Protein AF-A0A645FII0-F1 (afdb_monomer_lite)

Sequence (148 aa):
MQAEDFADDTKDGGEIGSGHRVTVMYELVTAGSAFDFGAVGSKYSEAVPAQDSNAELLTLSIRAKEPDGDESRLYTYPLKMEAGEMSANLRFAAAVAEVAMLLRDSEWKGTSSWDTALTLLRDSGVTGDVYKEEFLYLVTLLTRAAGG

pLDDT: mean 78.91, std 14.79, range [47.41, 97.69]

Foldseek 3Di:
DDPVVVQDLVDPPDDPDPPRDDDDDDDADAAPDPDDPDDDDDPRNDDDPPPDLFDFRDKDWDWDADPPGSDTDIDIDGDHDDPDDQALVNLLVVLVVLVVCVVVVNPPNPPRDLVSSLVSLVSSPQPPPPVSVVVSVVSVVVNVVVVD

Organism: NCBI:txid1076179

Radius of gyration: 19.2 Å; chains: 1; bounding box: 44×43×48 Å

Secondary structure (DSSP, 8-state):
--TTGGG-TTS------TT-------PPPPTT-S--------TTSS---TT-TT-EEEEEEEEEE-TT-SSEEEEEEEEE---PPPPHHHHHHHHHHHHHHHHTT-TT-TT--HHHHHHHHHTT--TT-HHHHHHHHHHHHHHHHHT-

Structure (mmCIF, N/CA/C/O backbone):
data_AF-A0A645FII0-F1
#
_entry.id   AF-A0A645FII0-F1
#
loop_
_atom_site.group_PDB
_atom_site.id
_atom_site.type_symbol
_atom_site.label_atom_id
_atom_site.label_alt_id
_atom_site.label_comp_id
_atom_site.label_asym_id
_atom_site.label_entity_id
_atom_site.label_seq_id
_atom_site.pdbx_PDB_ins_code
_atom_site.Cartn_x
_atom_site.Cartn_y
_atom_site.Cartn_z
_atom_site.occupancy
_atom_site.B_iso_or_equiv
_atom_site.auth_seq_id
_atom_site.auth_comp_id
_atom_site.auth_asym_id
_atom_site.auth_atom_id
_atom_site.pdbx_PDB_model_num
ATOM 1 N N . MET A 1 1 ? -18.598 -4.407 0.930 1.00 53.59 1 MET A N 1
ATOM 2 C CA . MET A 1 1 ? -19.539 -4.349 2.065 1.00 53.59 1 MET A CA 1
ATOM 3 C C . MET A 1 1 ? -20.313 -3.054 1.916 1.00 53.59 1 MET A C 1
ATOM 5 O O . MET A 1 1 ? -19.666 -2.031 1.712 1.00 53.59 1 MET A O 1
ATOM 9 N N . GLN A 1 2 ? -21.645 -3.088 1.882 1.00 55.97 2 GLN A N 1
ATOM 10 C CA . GLN A 1 2 ? -22.418 -1.843 1.850 1.00 55.97 2 GLN A CA 1
ATOM 11 C C . GLN A 1 2 ? -22.383 -1.185 3.237 1.00 55.97 2 GLN A C 1
ATOM 13 O O . GLN A 1 2 ? -22.158 -1.871 4.231 1.00 55.97 2 GLN A O 1
ATOM 18 N N . ALA A 1 3 ? -22.587 0.133 3.329 1.00 58.84 3 ALA A N 1
ATOM 19 C CA . ALA A 1 3 ? -22.544 0.844 4.616 1.00 58.84 3 ALA A CA 1
ATOM 20 C C . ALA A 1 3 ? -23.557 0.285 5.637 1.00 58.84 3 ALA A C 1
ATOM 22 O O . ALA A 1 3 ? -23.303 0.283 6.837 1.00 58.84 3 ALA A O 1
ATOM 23 N N . GLU A 1 4 ? -24.679 -0.234 5.142 1.00 56.81 4 GLU A N 1
ATOM 24 C CA . GLU A 1 4 ? -25.722 -0.906 5.918 1.00 56.81 4 GLU A CA 1
ATOM 25 C C . GLU A 1 4 ? -25.277 -2.259 6.503 1.00 56.81 4 GLU A C 1
ATOM 27 O O . GLU A 1 4 ? -25.650 -2.579 7.629 1.00 56.81 4 GLU A O 1
ATOM 32 N N . ASP A 1 5 ? -24.397 -2.997 5.819 1.00 63.53 5 ASP A N 1
ATOM 33 C CA . ASP A 1 5 ? -23.839 -4.259 6.327 1.00 63.53 5 ASP A CA 1
ATOM 34 C C . ASP A 1 5 ? -22.770 -4.031 7.413 1.00 63.53 5 ASP A C 1
ATOM 36 O O . ASP A 1 5 ? -22.468 -4.937 8.183 1.00 63.53 5 ASP A O 1
ATOM 40 N N . PHE A 1 6 ? -22.184 -2.828 7.500 1.00 66.06 6 PHE A N 1
ATOM 41 C CA . PHE A 1 6 ? -21.111 -2.533 8.460 1.00 66.06 6 PHE A CA 1
ATOM 42 C C . PHE A 1 6 ? -21.586 -2.574 9.920 1.00 66.06 6 PHE A C 1
ATOM 44 O O . PHE A 1 6 ? -20.794 -2.834 10.822 1.00 66.06 6 PHE A O 1
ATOM 51 N N . ALA A 1 7 ? -22.868 -2.292 10.172 1.00 66.94 7 ALA A N 1
ATOM 52 C CA . ALA A 1 7 ? -23.431 -2.268 11.521 1.00 66.94 7 ALA A CA 1
ATOM 53 C C . ALA A 1 7 ? -24.054 -3.606 11.961 1.00 66.94 7 ALA A C 1
ATOM 55 O O . ALA A 1 7 ? -24.484 -3.712 13.114 1.00 66.94 7 ALA A O 1
ATOM 56 N N . ASP A 1 8 ? -24.111 -4.596 11.070 1.00 70.81 8 ASP A N 1
ATOM 57 C CA . ASP A 1 8 ? -24.813 -5.860 11.276 1.00 70.81 8 ASP A CA 1
ATOM 58 C C . ASP A 1 8 ? -23.853 -6.966 11.747 1.00 70.81 8 ASP A C 1
ATOM 60 O O . ASP A 1 8 ? -23.095 -7.532 10.963 1.00 70.81 8 ASP A O 1
ATOM 64 N N . ASP A 1 9 ? -23.915 -7.309 13.037 1.00 67.56 9 ASP A N 1
ATOM 65 C CA . ASP A 1 9 ? -23.067 -8.345 13.649 1.00 67.56 9 ASP A CA 1
ATOM 66 C C . ASP A 1 9 ? -23.403 -9.777 13.187 1.00 67.56 9 ASP A C 1
ATOM 68 O O . ASP A 1 9 ? -22.664 -10.711 13.527 1.00 67.56 9 ASP A O 1
ATOM 72 N N . THR A 1 10 ? -24.487 -9.958 12.417 1.00 71.06 10 THR A N 1
ATOM 73 C CA . THR A 1 10 ? -24.836 -11.225 11.753 1.00 71.06 10 THR A CA 1
ATOM 74 C C . THR A 1 10 ? -24.104 -11.417 10.423 1.00 71.06 10 THR A C 1
ATOM 76 O O . THR A 1 10 ? -24.075 -12.530 9.891 1.00 71.06 10 THR A O 1
ATOM 79 N N . LYS A 1 11 ? -23.490 -10.355 9.886 1.00 66.75 11 LYS A N 1
ATOM 80 C CA . LYS A 1 11 ? -22.650 -10.415 8.690 1.00 66.75 11 LYS A CA 1
ATOM 81 C C . LYS A 1 11 ? -21.233 -10.818 9.071 1.00 66.75 11 LYS A C 1
ATOM 83 O O . LYS A 1 11 ? -20.642 -10.283 10.006 1.00 66.75 11 LYS A O 1
ATOM 88 N N . ASP A 1 12 ? -20.673 -11.745 8.303 1.00 61.06 12 ASP A N 1
ATOM 89 C CA . ASP A 1 12 ? -19.273 -12.124 8.440 1.00 61.06 12 ASP A CA 1
ATOM 90 C C . ASP A 1 12 ? -18.380 -11.015 7.857 1.00 61.06 12 ASP A C 1
ATOM 92 O O . ASP A 1 12 ? -18.363 -10.770 6.647 1.00 61.06 12 ASP A O 1
ATOM 96 N N . GLY A 1 13 ? -17.677 -10.303 8.739 1.00 60.22 13 GLY A N 1
ATOM 97 C CA . GLY A 1 13 ? -16.702 -9.272 8.380 1.00 60.22 13 GLY A CA 1
ATOM 98 C C . GLY A 1 13 ? -15.323 -9.824 8.008 1.00 60.22 13 GLY A C 1
ATOM 99 O O . GLY A 1 13 ? -14.443 -9.043 7.642 1.00 60.22 13 GLY A O 1
ATOM 100 N N . GLY A 1 14 ? -15.140 -11.145 8.084 1.00 57.41 14 GLY A N 1
ATOM 101 C CA . GLY A 1 14 ? -13.856 -11.828 8.027 1.00 57.41 14 GLY A CA 1
ATOM 102 C C . GLY A 1 14 ? -13.223 -11.939 9.415 1.00 57.41 14 GLY A C 1
ATOM 103 O O . GLY A 1 14 ? -13.046 -10.943 10.118 1.00 57.41 14 GLY A O 1
ATOM 104 N N . GLU A 1 15 ? -12.844 -13.153 9.813 1.00 57.28 15 GLU A N 1
ATOM 105 C CA . GLU A 1 15 ? -12.106 -13.380 11.057 1.00 57.28 15 GLU A CA 1
ATOM 106 C C . GLU A 1 15 ? -10.650 -12.904 10.922 1.00 57.28 15 GLU A C 1
ATOM 108 O O . GLU A 1 15 ? -9.850 -13.459 10.165 1.00 57.28 15 GLU A O 1
ATOM 113 N N . ILE A 1 16 ? -10.273 -11.880 11.691 1.00 59.16 16 ILE A N 1
ATOM 114 C CA . ILE A 1 16 ? -8.867 -11.533 11.929 1.00 59.16 16 ILE A CA 1
ATOM 115 C C . ILE A 1 16 ? -8.448 -12.259 13.210 1.00 59.16 16 ILE A C 1
ATOM 117 O O . ILE A 1 16 ? -8.593 -11.735 14.312 1.00 59.16 16 ILE A O 1
ATOM 121 N N . GLY A 1 17 ? -7.971 -13.496 13.065 1.00 55.84 17 GLY A N 1
ATOM 122 C CA . GLY A 1 17 ? -7.494 -14.307 14.185 1.00 55.84 17 GLY A CA 1
ATOM 123 C C . GLY A 1 17 ? -6.288 -13.691 14.905 1.00 55.84 17 GLY A C 1
ATOM 124 O O . GLY A 1 17 ? -5.580 -12.826 14.377 1.00 55.84 17 GLY A O 1
ATOM 125 N N . SER A 1 18 ? -6.012 -14.156 16.125 1.00 55.56 18 SER A N 1
ATOM 126 C CA . SER A 1 18 ? -4.846 -13.705 16.890 1.00 55.56 18 SER A CA 1
ATOM 127 C C . SER A 1 18 ? -3.545 -13.961 16.109 1.00 55.56 18 SER A C 1
ATOM 129 O O . SER A 1 18 ? -3.285 -15.056 15.619 1.00 55.56 18 SER A O 1
ATOM 131 N N . GLY A 1 19 ? -2.732 -12.912 15.941 1.00 61.25 19 GLY A N 1
ATOM 132 C CA . GLY A 1 19 ? -1.488 -12.951 15.157 1.00 61.25 19 GLY A CA 1
ATOM 133 C C . GLY A 1 19 ? -1.613 -12.500 13.696 1.00 61.25 19 GLY A C 1
ATOM 134 O O . GLY A 1 19 ? -0.591 -12.345 13.027 1.00 61.25 19 GLY A O 1
ATOM 135 N N . HIS A 1 20 ? -2.821 -12.223 13.198 1.00 60.97 20 HIS A N 1
ATOM 136 C CA . HIS A 1 20 ? -3.006 -11.665 11.859 1.00 60.97 20 HIS A CA 1
ATOM 137 C C . HIS A 1 20 ? -2.630 -10.179 11.822 1.00 60.97 20 HIS A C 1
ATOM 139 O O . HIS A 1 20 ? -3.057 -9.381 12.655 1.00 60.97 20 HIS A O 1
ATOM 145 N N . ARG A 1 21 ? -1.843 -9.789 10.814 1.00 68.62 21 ARG A N 1
ATOM 146 C CA . ARG A 1 21 ? -1.532 -8.388 10.519 1.00 68.62 21 ARG A CA 1
ATOM 147 C C . ARG A 1 21 ? -2.209 -7.996 9.218 1.00 68.62 21 ARG A C 1
ATOM 149 O O . ARG A 1 21 ? -1.859 -8.508 8.161 1.00 68.62 21 ARG A O 1
ATOM 156 N N . VAL A 1 22 ? -3.145 -7.058 9.299 1.00 73.12 22 VAL A N 1
ATOM 157 C CA . VAL A 1 22 ? -3.811 -6.490 8.125 1.00 73.12 22 VAL A CA 1
ATOM 158 C C . VAL A 1 22 ? -3.166 -5.153 7.786 1.00 73.12 22 VAL A C 1
ATOM 160 O O . VAL A 1 22 ? -2.869 -4.345 8.663 1.00 73.12 22 VAL A O 1
ATOM 163 N N . THR A 1 23 ? -2.904 -4.932 6.502 1.00 75.38 23 THR A N 1
ATOM 164 C CA . THR A 1 23 ? -2.507 -3.631 5.959 1.00 75.38 23 THR A CA 1
ATOM 165 C C . THR A 1 23 ? -3.503 -3.279 4.876 1.00 75.38 23 THR A C 1
ATOM 167 O O . THR A 1 23 ? -3.690 -4.056 3.944 1.00 75.38 23 THR A O 1
ATOM 170 N N . VAL A 1 24 ? -4.150 -2.126 5.018 1.00 77.12 24 VAL A N 1
ATOM 171 C CA . VAL A 1 24 ? -5.085 -1.615 4.019 1.00 77.12 24 VAL A CA 1
ATOM 172 C C . VAL A 1 24 ? -4.505 -0.341 3.433 1.00 77.12 24 VAL A C 1
ATOM 174 O O . VAL A 1 24 ? -4.009 0.514 4.165 1.00 77.12 24 VAL A O 1
ATOM 177 N N . MET A 1 25 ? -4.548 -0.240 2.111 1.00 78.44 25 MET A N 1
ATOM 178 C CA . MET A 1 25 ? -4.170 0.955 1.371 1.00 78.44 25 MET A CA 1
ATOM 179 C C . MET A 1 25 ? -5.434 1.553 0.767 1.00 78.44 25 MET A C 1
ATOM 181 O O . MET A 1 25 ? -6.220 0.832 0.155 1.00 78.44 25 MET A O 1
ATOM 185 N N . TYR A 1 26 ? -5.616 2.857 0.950 1.00 78.00 26 TYR A N 1
ATOM 186 C CA . TYR A 1 26 ? -6.739 3.605 0.402 1.00 78.00 26 TYR A CA 1
ATOM 187 C C . TYR A 1 26 ? -6.216 4.736 -0.471 1.00 78.00 26 TYR A C 1
ATOM 189 O O . TYR A 1 26 ? -5.221 5.378 -0.130 1.00 78.00 26 TYR A O 1
ATOM 197 N N . GLU A 1 27 ? -6.921 5.000 -1.562 1.00 76.38 27 GLU A N 1
ATOM 198 C CA . GLU A 1 27 ? -6.810 6.261 -2.278 1.00 76.38 27 GLU A CA 1
ATOM 199 C C . GLU A 1 27 ? -7.800 7.251 -1.661 1.00 76.38 27 GLU A C 1
ATOM 201 O O . GLU A 1 27 ? -8.967 6.923 -1.438 1.00 76.38 27 GLU A O 1
ATOM 206 N N . LEU A 1 28 ? -7.322 8.450 -1.333 1.00 77.50 28 LEU A N 1
ATOM 207 C CA . LEU A 1 28 ? -8.174 9.504 -0.798 1.00 77.50 28 LEU A CA 1
ATOM 208 C C . LEU A 1 28 ? -8.641 10.388 -1.939 1.00 77.50 28 LEU A C 1
ATOM 210 O O . LEU A 1 28 ? -7.824 11.024 -2.603 1.00 77.50 28 LEU A O 1
ATOM 214 N N . VAL A 1 29 ? -9.957 10.489 -2.104 1.00 75.31 29 VAL A N 1
ATOM 215 C CA . VAL A 1 29 ? -10.536 11.494 -2.985 1.00 75.31 29 VAL A CA 1
ATOM 216 C C . VAL A 1 29 ? -10.987 12.690 -2.164 1.00 75.31 29 VAL A C 1
ATOM 218 O O . VAL A 1 29 ? -11.803 12.578 -1.252 1.00 75.31 29 VAL A O 1
ATOM 221 N N . THR A 1 30 ? -10.424 13.849 -2.485 1.00 74.50 30 THR A N 1
ATOM 222 C CA . THR A 1 30 ? -10.713 15.097 -1.787 1.00 74.50 30 THR A CA 1
ATOM 223 C C . THR A 1 30 ? -12.029 15.716 -2.252 1.00 74.50 30 THR A C 1
ATOM 225 O O . THR A 1 30 ? -12.474 15.525 -3.389 1.00 74.50 30 THR A O 1
ATOM 228 N N . ALA A 1 31 ? -12.644 16.508 -1.370 1.00 72.56 31 ALA A N 1
ATOM 229 C CA . ALA A 1 31 ? -13.816 17.301 -1.716 1.00 72.56 31 ALA A CA 1
ATOM 230 C C . ALA A 1 31 ? -13.521 18.205 -2.929 1.00 72.56 31 ALA A C 1
ATOM 232 O O . ALA A 1 31 ? -12.503 18.899 -2.966 1.00 72.56 31 ALA A O 1
ATOM 233 N N . GLY A 1 32 ? -14.415 18.189 -3.921 1.00 69.69 32 GLY A N 1
ATOM 234 C CA . GLY A 1 32 ? -14.258 18.942 -5.171 1.00 69.69 32 GLY A CA 1
ATOM 235 C C . GLY A 1 32 ? -13.447 18.236 -6.266 1.00 69.69 32 GLY A C 1
ATOM 236 O O . GLY A 1 32 ? -13.243 18.826 -7.326 1.00 69.69 32 GLY A O 1
ATOM 237 N N . SER A 1 33 ? -13.000 16.994 -6.048 1.00 74.31 33 SER A N 1
ATOM 238 C CA . SER A 1 33 ? -12.457 16.155 -7.122 1.00 74.31 33 SER A CA 1
ATOM 239 C C . SER A 1 33 ? -13.492 15.920 -8.228 1.00 74.31 33 SER A C 1
ATOM 241 O O . SER A 1 33 ? -14.687 15.812 -7.964 1.00 74.31 33 SER A O 1
ATOM 243 N N . ALA A 1 34 ? -13.024 15.795 -9.472 1.00 75.12 34 ALA A N 1
ATOM 244 C CA . ALA A 1 34 ? -13.859 15.416 -10.616 1.00 75.12 34 ALA A CA 1
ATOM 245 C C . ALA A 1 34 ? -14.250 13.924 -10.614 1.00 75.12 34 ALA A C 1
ATOM 247 O O . ALA A 1 34 ? -14.989 13.476 -11.488 1.00 75.12 34 ALA A O 1
ATOM 248 N N . PHE A 1 35 ? -13.707 13.152 -9.674 1.00 71.56 35 PHE A N 1
ATOM 249 C CA . PHE A 1 35 ? -13.956 11.727 -9.537 1.00 71.56 35 PHE A CA 1
ATOM 250 C C . PHE A 1 35 ? -15.282 11.500 -8.794 1.00 71.56 35 PHE A C 1
ATOM 252 O O . PHE A 1 35 ? -15.429 11.916 -7.647 1.00 71.56 35 PHE A O 1
ATOM 259 N N . ASP A 1 36 ? -16.239 10.852 -9.461 1.00 67.94 36 ASP A N 1
ATOM 260 C CA . ASP A 1 36 ? -17.591 10.587 -8.954 1.00 67.94 36 ASP A CA 1
ATOM 261 C C . ASP A 1 36 ? -17.720 9.126 -8.492 1.00 67.94 36 ASP A C 1
ATOM 263 O O . ASP A 1 36 ? -17.562 8.199 -9.286 1.00 67.94 36 ASP A O 1
ATOM 267 N N . PHE A 1 37 ? -17.998 8.916 -7.204 1.00 64.25 37 PHE A N 1
ATOM 268 C CA . PHE A 1 37 ? -18.214 7.590 -6.594 1.00 64.25 37 PHE A CA 1
ATOM 269 C C . PHE A 1 37 ? -19.700 7.244 -6.416 1.00 64.25 37 PHE A C 1
ATOM 271 O O . PHE A 1 37 ? -20.021 6.201 -5.843 1.00 64.25 37 PHE A O 1
ATOM 278 N N . GLY A 1 38 ? -20.620 8.107 -6.861 1.00 57.66 38 GLY A N 1
ATOM 279 C CA . GLY A 1 38 ? -22.013 8.061 -6.431 1.00 57.66 38 GLY A CA 1
ATOM 280 C C . GLY A 1 38 ? -22.184 8.572 -4.994 1.00 57.66 38 GLY A C 1
ATOM 281 O O . GLY A 1 38 ? -21.262 8.575 -4.177 1.00 57.66 38 GLY A O 1
ATOM 282 N N . ALA A 1 39 ? -23.381 9.065 -4.673 1.00 49.88 39 ALA A N 1
ATOM 283 C CA . ALA A 1 39 ? -23.654 9.695 -3.386 1.00 49.88 39 ALA A CA 1
ATOM 284 C C . ALA A 1 39 ? -23.710 8.661 -2.248 1.00 49.88 39 ALA A C 1
ATOM 286 O O . ALA A 1 39 ? -24.764 8.103 -1.950 1.00 49.88 39 ALA A O 1
ATOM 287 N N . VAL A 1 40 ? -22.586 8.445 -1.568 1.00 53.03 40 VAL A N 1
ATOM 288 C CA . VAL A 1 40 ? -22.570 7.859 -0.225 1.00 53.03 40 VAL A CA 1
ATOM 289 C C . VAL A 1 40 ? -22.360 9.013 0.747 1.00 53.03 40 VAL A C 1
ATOM 291 O O . VAL A 1 40 ? -21.287 9.611 0.788 1.00 53.03 40 VAL A O 1
ATOM 294 N N . GLY A 1 41 ? -23.412 9.385 1.483 1.00 55.12 41 GLY A N 1
ATOM 295 C CA . GLY A 1 41 ? -23.347 10.473 2.459 1.00 55.12 41 GLY A CA 1
ATOM 296 C C . GLY A 1 41 ? -22.228 10.215 3.468 1.00 55.12 41 GLY A C 1
ATOM 297 O O . GLY A 1 41 ? -22.241 9.206 4.169 1.00 55.12 41 GLY A O 1
ATOM 298 N N . SER A 1 42 ? -21.249 11.112 3.527 1.00 62.59 42 SER A N 1
ATOM 299 C CA . SER A 1 42 ? -20.089 11.013 4.413 1.00 62.59 42 SER A CA 1
ATOM 300 C C . SER A 1 42 ? -19.923 12.323 5.170 1.00 62.59 42 SER A C 1
ATOM 302 O O . SER A 1 42 ? -20.242 13.385 4.646 1.00 62.59 42 SER A O 1
ATOM 304 N N . LYS A 1 43 ? -19.357 12.275 6.382 1.00 65.06 43 LYS A N 1
ATOM 305 C CA . LYS A 1 43 ? -18.980 13.476 7.153 1.00 65.06 43 LYS A CA 1
ATOM 306 C C . LYS A 1 43 ? -18.101 14.444 6.337 1.00 65.06 43 LYS A C 1
ATOM 308 O O . LYS A 1 43 ? -18.092 15.634 6.628 1.00 65.06 43 LYS A O 1
ATOM 313 N N . TYR A 1 44 ? -17.385 13.939 5.330 1.00 61.38 44 TYR A N 1
ATOM 314 C CA . TYR A 1 44 ? -16.427 14.696 4.515 1.00 61.38 44 TYR A CA 1
ATOM 315 C C . TYR A 1 44 ? -16.937 15.052 3.111 1.00 61.38 44 TYR A C 1
ATOM 317 O O . TYR A 1 44 ? -16.148 15.491 2.277 1.00 61.38 44 TYR A O 1
ATOM 325 N N . SER A 1 45 ? -18.225 14.844 2.808 1.00 61.19 45 SER A N 1
ATOM 326 C CA . SER A 1 45 ? -18.768 15.133 1.471 1.00 61.19 45 SER A CA 1
ATOM 327 C C . SER A 1 45 ? -18.899 16.629 1.172 1.00 61.19 45 SER A C 1
ATOM 329 O O . SER A 1 45 ? -18.982 17.012 0.008 1.00 61.19 45 SER A O 1
ATOM 331 N N . GLU A 1 46 ? -18.912 17.480 2.199 1.00 60.47 46 GLU A N 1
ATOM 332 C CA . GLU A 1 46 ? -18.926 18.935 2.045 1.00 60.47 46 GLU A CA 1
ATOM 333 C C . GLU A 1 46 ? -17.520 19.515 2.232 1.00 60.47 46 GLU A C 1
ATOM 335 O O . GLU A 1 46 ? -16.788 19.142 3.150 1.00 60.47 46 GLU A O 1
ATOM 340 N N . ALA A 1 47 ? -17.135 20.445 1.354 1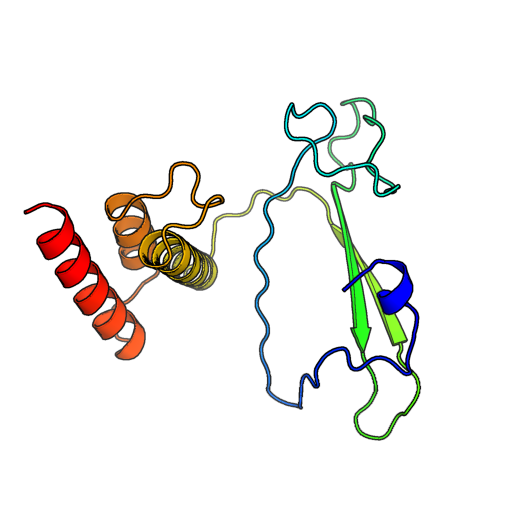.00 56.91 47 ALA A N 1
ATOM 341 C CA . ALA A 1 47 ? -15.848 21.120 1.442 1.00 56.91 47 ALA A CA 1
ATOM 342 C C . ALA A 1 47 ? -15.782 21.975 2.718 1.00 56.91 47 ALA A C 1
ATOM 344 O O . ALA A 1 47 ? -16.457 22.999 2.836 1.00 56.91 47 ALA A O 1
ATOM 345 N N . VAL A 1 48 ? -14.945 21.566 3.671 1.00 56.94 48 VAL A N 1
ATOM 346 C CA . VAL A 1 48 ? -14.636 22.372 4.856 1.00 56.94 48 VAL A CA 1
ATOM 347 C C . VAL A 1 48 ? -13.713 23.528 4.429 1.00 56.94 48 VAL A C 1
ATOM 349 O O . VAL A 1 48 ? -12.782 23.296 3.653 1.00 56.94 48 VAL A O 1
ATOM 352 N N . PRO A 1 49 ? -13.931 24.777 4.891 1.00 52.03 49 PRO A N 1
ATOM 353 C CA . PRO A 1 49 ? -13.062 25.905 4.556 1.00 52.03 49 PRO A CA 1
ATOM 354 C C . PRO A 1 49 ? -11.593 25.608 4.887 1.00 52.03 49 PRO A C 1
ATOM 356 O O . PRO A 1 49 ? -11.286 25.120 5.972 1.00 52.03 49 PRO A O 1
ATOM 359 N N . ALA A 1 50 ? -10.683 25.960 3.973 1.00 52.12 50 ALA A N 1
ATOM 360 C CA . ALA A 1 50 ? -9.246 25.646 3.993 1.00 52.12 50 ALA A CA 1
ATOM 361 C C . ALA A 1 50 ? -8.419 26.284 5.140 1.00 52.12 50 ALA A C 1
ATOM 363 O O . ALA A 1 50 ? -7.203 26.418 5.025 1.00 52.12 50 ALA A O 1
ATOM 364 N N . GLN A 1 51 ? -9.054 26.734 6.224 1.00 49.12 51 GLN A N 1
ATOM 365 C CA . GLN A 1 51 ? -8.414 27.524 7.277 1.00 49.12 51 GLN A CA 1
ATOM 366 C C . GLN A 1 51 ? -7.923 26.723 8.483 1.00 49.12 51 GLN A C 1
ATOM 368 O O . GLN A 1 51 ? -7.191 27.284 9.295 1.00 49.12 51 GLN A O 1
ATOM 373 N N . ASP A 1 52 ? -8.269 25.440 8.599 1.00 54.94 52 ASP A N 1
ATOM 374 C CA . ASP A 1 52 ? -7.811 24.617 9.715 1.00 54.94 52 ASP A CA 1
ATOM 375 C C . ASP A 1 52 ? -6.764 23.606 9.238 1.00 54.94 52 ASP A C 1
ATOM 377 O O . ASP A 1 52 ? -7.081 22.538 8.718 1.00 54.94 52 ASP A O 1
ATOM 381 N N . SER A 1 53 ? -5.483 23.936 9.411 1.00 52.38 53 SER A N 1
ATOM 382 C CA . SER A 1 53 ? -4.365 23.013 9.156 1.00 52.38 53 SER A CA 1
ATOM 383 C C . SER A 1 53 ? -4.379 21.782 10.076 1.00 52.38 53 SER A C 1
ATOM 385 O O . SER A 1 53 ? -3.563 20.880 9.908 1.00 52.38 53 SER A O 1
ATOM 387 N N . ASN A 1 54 ? -5.315 21.729 11.032 1.00 57.41 54 ASN A N 1
ATOM 388 C CA . ASN A 1 54 ? -5.603 20.597 11.904 1.00 57.41 54 ASN A CA 1
ATOM 389 C C . ASN A 1 54 ? -6.869 19.815 11.510 1.00 57.41 54 ASN A C 1
ATOM 391 O O . ASN A 1 54 ? -7.302 18.958 12.287 1.00 57.41 54 ASN A O 1
ATOM 395 N N . ALA A 1 55 ? -7.457 20.090 10.341 1.00 68.00 55 ALA A N 1
ATOM 396 C CA . ALA A 1 55 ? -8.660 19.413 9.880 1.00 68.00 55 ALA A CA 1
ATOM 397 C C . ALA A 1 55 ? -8.450 17.893 9.755 1.00 68.00 55 ALA A C 1
ATOM 399 O O . ALA A 1 55 ? -7.484 17.397 9.172 1.00 68.00 55 ALA A O 1
ATOM 400 N N . GLU A 1 56 ? -9.390 17.155 10.333 1.00 74.38 56 GLU A N 1
ATOM 401 C CA . GLU A 1 56 ? -9.529 15.711 10.188 1.00 74.38 56 GLU A CA 1
ATOM 402 C C . GLU A 1 56 ? -9.848 15.369 8.725 1.00 74.38 56 GLU A C 1
ATOM 404 O O . GLU A 1 56 ? -10.798 15.911 8.160 1.00 74.38 56 GLU A O 1
ATOM 409 N N . LEU A 1 57 ? -9.065 14.477 8.117 1.00 74.62 57 LEU A N 1
ATOM 410 C CA . LEU A 1 57 ? -9.248 14.074 6.720 1.00 74.62 57 LEU A CA 1
ATOM 411 C C . LEU A 1 57 ? -10.194 12.898 6.557 1.00 74.62 57 LEU A C 1
ATOM 413 O O . LEU A 1 57 ? -10.960 12.838 5.600 1.00 74.62 57 LEU A O 1
ATOM 417 N N . LEU A 1 58 ? -10.063 11.920 7.447 1.00 77.50 58 LEU A N 1
ATOM 418 C CA . LEU A 1 58 ? -10.827 10.689 7.396 1.00 77.50 58 LEU A CA 1
ATOM 419 C C . LEU A 1 58 ? -11.016 10.144 8.805 1.00 77.50 58 LEU A C 1
ATOM 421 O O . LEU A 1 58 ? -10.212 10.401 9.701 1.00 77.50 58 LEU A O 1
ATOM 425 N N . THR A 1 59 ? -12.060 9.347 8.981 1.00 80.12 59 THR A N 1
ATOM 426 C CA . THR A 1 59 ? -12.289 8.560 10.189 1.00 80.12 59 THR A CA 1
ATOM 427 C C . THR A 1 59 ? -12.152 7.103 9.804 1.00 80.12 59 THR A C 1
ATOM 429 O O . THR A 1 59 ? -12.886 6.610 8.949 1.00 80.12 59 THR A O 1
ATOM 432 N N . LEU A 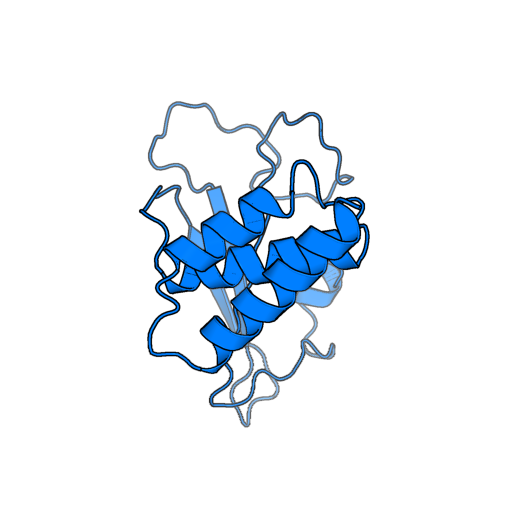1 60 ? -11.220 6.407 10.446 1.00 81.75 60 LEU A N 1
ATOM 433 C CA . LEU A 1 60 ? -11.113 4.962 10.348 1.00 81.75 60 LEU A CA 1
ATOM 434 C C . LEU A 1 60 ? -12.024 4.337 11.406 1.00 81.75 60 LEU A C 1
ATOM 436 O O . LEU A 1 60 ? -11.777 4.470 12.604 1.00 81.75 60 LEU A O 1
ATOM 440 N N . SER A 1 61 ? -13.070 3.652 10.956 1.00 82.00 61 SER A N 1
ATOM 441 C CA . SER A 1 61 ? -13.961 2.869 11.811 1.00 82.00 61 SER A CA 1
ATOM 442 C C . SER A 1 61 ? -13.654 1.383 11.659 1.00 82.00 61 SER A C 1
ATOM 444 O O . SER A 1 61 ? -13.693 0.848 10.555 1.00 82.00 61 SER A O 1
ATOM 446 N N . ILE A 1 62 ? -13.356 0.714 12.769 1.00 81.38 62 ILE A N 1
ATOM 447 C CA . ILE A 1 62 ? -13.061 -0.720 12.834 1.00 81.38 62 ILE A CA 1
ATOM 448 C C . ILE A 1 62 ? -14.068 -1.358 13.783 1.00 81.38 62 ILE A C 1
ATOM 450 O O . ILE A 1 62 ? -14.200 -0.911 14.919 1.00 81.38 62 ILE A O 1
ATOM 454 N N . ARG A 1 63 ? -14.757 -2.413 13.347 1.00 80.00 63 ARG A N 1
ATOM 455 C CA . ARG A 1 63 ? -15.500 -3.296 14.250 1.00 80.00 63 ARG A CA 1
ATOM 456 C C . ARG A 1 63 ? -14.716 -4.577 14.479 1.00 80.00 63 ARG A C 1
ATOM 458 O O . ARG A 1 63 ? -14.219 -5.164 13.524 1.00 80.00 63 ARG A O 1
ATOM 465 N N . ALA A 1 64 ? -14.603 -4.993 15.735 1.00 79.81 64 ALA A N 1
ATOM 466 C CA . ALA A 1 64 ? -13.942 -6.241 16.105 1.00 79.81 64 ALA A CA 1
ATOM 467 C C . ALA A 1 64 ? -14.716 -6.951 17.219 1.00 79.81 64 ALA A C 1
ATOM 469 O O . ALA A 1 64 ? -15.255 -6.293 18.110 1.00 79.81 64 ALA A O 1
ATOM 470 N N . LYS A 1 65 ? -14.755 -8.282 17.168 1.00 78.94 65 LYS A N 1
ATOM 471 C CA . LYS A 1 65 ? -15.293 -9.138 18.231 1.00 78.94 65 LYS A CA 1
ATOM 472 C C . LYS A 1 65 ? -14.145 -9.631 19.114 1.00 78.94 65 LYS A C 1
ATOM 474 O O . LYS A 1 65 ? -13.023 -9.796 18.637 1.00 78.94 65 LYS A O 1
ATOM 479 N N . GLU A 1 66 ? -14.417 -9.829 20.400 1.00 79.81 66 GLU A N 1
ATOM 480 C CA . GLU A 1 66 ? -13.491 -10.570 21.268 1.00 79.81 66 GLU A CA 1
ATOM 481 C C . GLU A 1 66 ? -13.453 -12.046 20.827 1.00 79.81 66 GLU A C 1
ATOM 483 O O . GLU A 1 66 ? -14.441 -12.512 20.260 1.00 79.81 66 GLU A O 1
ATOM 488 N N . PRO A 1 67 ? -12.374 -12.805 21.100 1.00 73.81 67 PRO A N 1
ATOM 489 C CA . PRO A 1 67 ? -12.242 -14.193 20.640 1.00 73.81 67 PRO A CA 1
ATOM 490 C C . PRO A 1 67 ? -13.422 -15.114 20.993 1.00 73.81 67 PRO A C 1
ATOM 492 O O . PRO A 1 67 ? -13.770 -15.975 20.195 1.00 73.81 67 PRO A O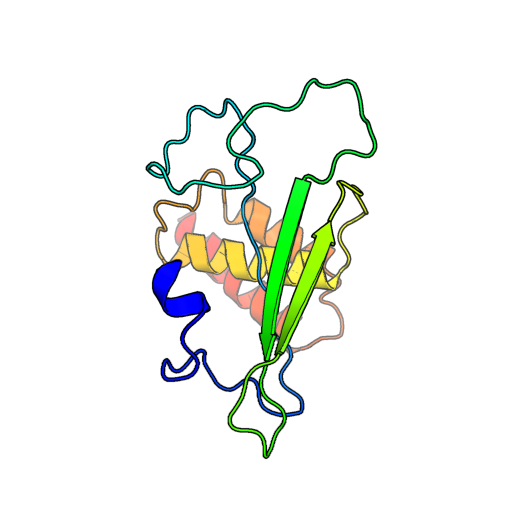 1
ATOM 495 N N . ASP A 1 68 ? -14.048 -14.900 22.155 1.00 76.69 68 ASP A N 1
ATOM 496 C CA . ASP A 1 68 ? -15.209 -15.664 22.641 1.00 76.69 68 ASP A CA 1
ATOM 497 C C . ASP A 1 68 ? -16.501 -14.813 22.680 1.00 76.69 68 ASP A C 1
ATOM 499 O O . ASP A 1 68 ? -17.445 -15.133 23.403 1.00 76.69 68 ASP A O 1
ATOM 503 N N . GLY A 1 69 ? -16.522 -13.666 21.991 1.00 75.94 69 GLY A N 1
ATOM 504 C CA . GLY A 1 69 ? -17.620 -12.700 22.033 1.00 75.94 69 GLY A CA 1
ATOM 505 C C . GLY A 1 69 ? -18.448 -12.678 20.750 1.00 75.94 69 GLY A C 1
ATOM 506 O O . GLY A 1 69 ? -17.903 -12.570 19.657 1.00 75.94 69 GLY A O 1
ATOM 507 N N . ASP A 1 70 ? -19.775 -12.684 20.885 1.00 75.50 70 ASP A N 1
ATOM 508 C CA . ASP A 1 70 ? -20.688 -12.620 19.732 1.00 75.50 70 ASP A CA 1
ATOM 509 C C . ASP A 1 70 ? -21.006 -11.184 19.278 1.00 75.50 70 ASP A C 1
ATOM 511 O O . ASP A 1 70 ? -21.396 -10.966 18.126 1.00 75.50 70 ASP A O 1
ATOM 515 N N . GLU A 1 71 ? -20.797 -10.203 20.161 1.00 79.06 71 GLU A N 1
ATOM 516 C CA . GLU A 1 71 ? -21.029 -8.776 19.914 1.00 79.06 71 GLU A CA 1
ATOM 517 C C . GLU A 1 71 ? -19.741 -8.070 19.484 1.00 79.06 71 GLU A C 1
ATOM 519 O O . GLU A 1 71 ? -18.674 -8.252 20.085 1.00 79.06 71 GLU A O 1
ATOM 524 N N . SER A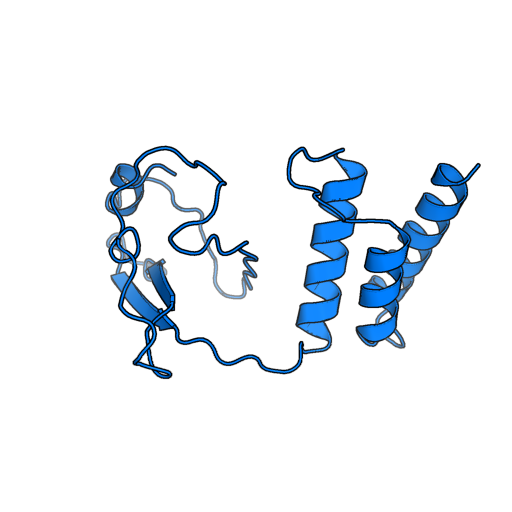 1 72 ? -19.832 -7.226 18.454 1.00 80.62 72 SER A N 1
ATOM 525 C CA . SER A 1 72 ? -18.689 -6.427 18.021 1.00 80.62 72 SER A CA 1
ATOM 526 C C . SER A 1 72 ? -18.575 -5.112 18.793 1.00 80.62 72 SER A C 1
ATOM 528 O O . SER A 1 72 ? -19.551 -4.515 19.248 1.00 80.62 72 SER A O 1
ATOM 530 N N . ARG A 1 73 ? -17.343 -4.618 18.925 1.00 82.50 73 ARG A N 1
ATOM 531 C CA . ARG A 1 73 ? -17.035 -3.281 19.436 1.00 82.50 73 ARG A CA 1
ATOM 532 C C . ARG A 1 73 ? -16.579 -2.389 18.297 1.00 82.50 73 ARG A C 1
ATOM 534 O O . ARG A 1 73 ? -15.733 -2.788 17.500 1.00 82.50 73 ARG A O 1
ATOM 541 N N . LEU A 1 74 ? -17.116 -1.172 18.253 1.00 83.25 74 LEU A N 1
ATOM 542 C CA . LEU A 1 74 ? -16.711 -0.140 17.304 1.00 83.25 74 LEU A CA 1
ATOM 543 C C . LEU A 1 74 ? -15.553 0.688 17.875 1.00 83.25 74 LEU A C 1
ATOM 545 O O . LEU A 1 74 ? -15.682 1.325 18.919 1.00 83.25 74 LEU A O 1
ATOM 549 N N . TYR A 1 75 ? -14.454 0.724 17.136 1.00 83.00 75 TYR A N 1
ATOM 550 C CA . TYR A 1 75 ? -13.302 1.582 17.359 1.00 83.00 75 TYR A CA 1
ATOM 551 C C . TYR A 1 75 ? -13.260 2.648 16.268 1.00 83.00 75 TYR A C 1
ATOM 553 O O . TYR A 1 75 ? -13.342 2.332 15.082 1.00 83.00 75 TYR A O 1
ATOM 561 N N . THR A 1 76 ? -13.120 3.909 16.667 1.00 83.69 76 THR A N 1
ATOM 562 C CA . THR A 1 76 ? -13.168 5.054 15.753 1.00 83.69 76 THR A CA 1
ATOM 563 C C . THR A 1 76 ? -11.915 5.896 15.926 1.00 83.69 76 THR A C 1
ATOM 565 O O . THR A 1 76 ? -11.635 6.375 17.024 1.00 83.69 76 THR A O 1
ATOM 568 N N . TYR A 1 77 ? -11.180 6.097 14.835 1.00 83.88 77 TYR A N 1
ATOM 569 C CA . TYR A 1 77 ? -9.921 6.833 14.809 1.00 83.88 77 TYR A CA 1
ATOM 570 C C . TYR A 1 77 ? -10.018 7.993 13.810 1.00 83.88 77 TYR A C 1
ATOM 572 O O . TYR A 1 77 ? -9.886 7.766 12.605 1.00 83.88 77 TYR A O 1
ATOM 580 N N . PRO A 1 78 ? -10.259 9.232 14.273 1.00 83.94 78 PRO A N 1
ATOM 581 C CA . PRO A 1 78 ? -10.149 10.407 13.416 1.00 83.94 78 PRO A CA 1
ATOM 582 C C . PRO A 1 78 ? -8.673 10.636 13.066 1.00 83.94 78 PRO A C 1
ATOM 584 O O . PRO A 1 78 ? -7.830 10.758 13.956 1.00 83.94 78 PRO A O 1
ATOM 587 N N . LEU A 1 79 ? -8.351 10.681 11.775 1.00 81.00 79 LEU A N 1
ATOM 588 C CA . LEU A 1 79 ? -6.992 10.861 11.269 1.00 81.00 79 LEU A CA 1
ATOM 589 C C . LEU A 1 79 ? -6.828 12.243 10.634 1.00 81.00 79 LEU A C 1
ATOM 591 O O . LEU A 1 79 ? -7.675 12.710 9.869 1.00 81.00 79 LEU A O 1
ATOM 595 N N . LYS A 1 80 ? -5.699 12.885 10.936 1.00 82.44 80 LYS A N 1
ATOM 596 C CA . LYS A 1 80 ? -5.258 14.149 10.333 1.00 82.44 80 LYS A CA 1
ATOM 597 C C . LYS A 1 80 ? -4.202 13.886 9.263 1.00 82.44 80 LYS A C 1
ATOM 599 O O . LYS A 1 80 ? -3.579 12.825 9.252 1.00 82.44 80 LYS A O 1
ATOM 604 N N . MET A 1 81 ? -3.975 14.863 8.385 1.00 70.50 81 MET A N 1
ATOM 605 C CA . MET A 1 81 ? -2.874 14.796 7.425 1.00 70.50 81 MET A CA 1
ATOM 606 C C . MET A 1 81 ? -1.540 15.056 8.127 1.00 70.50 81 MET A C 1
ATOM 608 O O . MET A 1 81 ? -1.122 16.199 8.283 1.00 70.50 81 MET A O 1
ATOM 612 N N . GLU A 1 82 ? -0.847 13.992 8.512 1.00 68.88 82 GLU A N 1
ATOM 613 C CA . GLU A 1 82 ? 0.581 14.055 8.810 1.00 68.88 82 GLU A CA 1
ATOM 614 C C . GLU A 1 82 ? 1.324 13.387 7.656 1.00 68.88 82 GLU A C 1
ATOM 616 O O . GLU A 1 82 ? 1.391 12.161 7.555 1.00 68.88 82 GLU A O 1
ATOM 621 N N . ALA A 1 83 ? 1.839 14.203 6.734 1.00 65.69 83 ALA A N 1
ATOM 622 C CA . ALA A 1 83 ? 2.702 13.722 5.664 1.00 65.69 83 ALA A CA 1
ATOM 623 C C . ALA A 1 83 ? 4.052 13.310 6.271 1.00 65.69 83 ALA A C 1
ATOM 625 O O . ALA A 1 83 ? 4.975 14.114 6.389 1.00 65.69 83 ALA A O 1
ATOM 626 N N . GLY A 1 84 ? 4.132 12.061 6.725 1.00 75.00 84 GLY A N 1
ATOM 627 C CA . GLY A 1 84 ? 5.370 11.434 7.166 1.00 75.00 84 GLY A CA 1
ATOM 628 C C . GLY A 1 84 ? 6.148 10.838 5.997 1.00 75.00 84 GLY A C 1
ATOM 629 O O . GLY A 1 84 ? 5.591 10.535 4.939 1.00 75.00 84 GLY A O 1
ATOM 630 N N . GLU A 1 85 ? 7.444 10.612 6.197 1.00 83.62 85 GLU A N 1
ATOM 631 C CA . GLU A 1 85 ? 8.199 9.779 5.268 1.00 83.62 85 GLU A CA 1
ATOM 632 C C . GLU A 1 85 ? 7.630 8.357 5.267 1.00 83.62 85 GLU A C 1
ATOM 634 O O . GLU A 1 85 ? 7.372 7.765 6.320 1.00 83.62 85 GLU A O 1
ATOM 639 N N . MET A 1 86 ? 7.457 7.777 4.077 1.00 87.44 86 MET A N 1
ATOM 640 C CA . MET A 1 86 ? 7.075 6.372 3.984 1.00 87.44 86 MET A CA 1
ATOM 641 C C . MET A 1 86 ? 8.125 5.522 4.703 1.00 87.44 86 MET A C 1
ATOM 643 O O . MET A 1 86 ? 9.326 5.671 4.483 1.00 87.44 86 MET A O 1
ATOM 647 N N . SER A 1 87 ? 7.687 4.592 5.546 1.00 91.00 87 SER A N 1
ATOM 648 C CA . SER A 1 87 ? 8.600 3.587 6.093 1.00 91.00 87 SER A CA 1
ATOM 649 C C . SER A 1 87 ? 9.035 2.608 4.998 1.00 91.00 87 SER A C 1
ATOM 651 O O . SER A 1 87 ? 8.358 2.454 3.980 1.00 91.00 87 SER A O 1
ATOM 653 N N . ALA A 1 88 ? 10.137 1.890 5.223 1.00 92.88 88 ALA A N 1
ATOM 654 C CA . ALA A 1 88 ? 10.573 0.798 4.348 1.00 92.88 88 ALA A CA 1
ATOM 655 C C . ALA A 1 88 ? 9.442 -0.217 4.076 1.00 92.88 88 ALA A C 1
ATOM 657 O O . ALA A 1 88 ? 9.196 -0.600 2.935 1.00 92.88 88 ALA A O 1
ATOM 658 N N . ASN A 1 89 ? 8.676 -0.577 5.111 1.00 90.56 89 ASN A N 1
ATOM 659 C CA . ASN A 1 89 ? 7.544 -1.493 4.973 1.00 90.56 89 ASN A CA 1
ATOM 660 C C . ASN A 1 89 ? 6.379 -0.890 4.181 1.00 90.56 89 ASN A C 1
ATOM 662 O O . ASN A 1 89 ? 5.754 -1.606 3.404 1.00 90.56 89 ASN A O 1
ATOM 666 N N . LEU A 1 90 ? 6.098 0.407 4.343 1.00 90.75 90 LEU A N 1
ATOM 667 C CA . LEU A 1 90 ? 5.054 1.070 3.562 1.00 90.75 90 LEU A CA 1
ATOM 668 C C . LEU A 1 90 ? 5.447 1.171 2.081 1.00 90.75 90 LEU A C 1
ATOM 670 O O . LEU A 1 90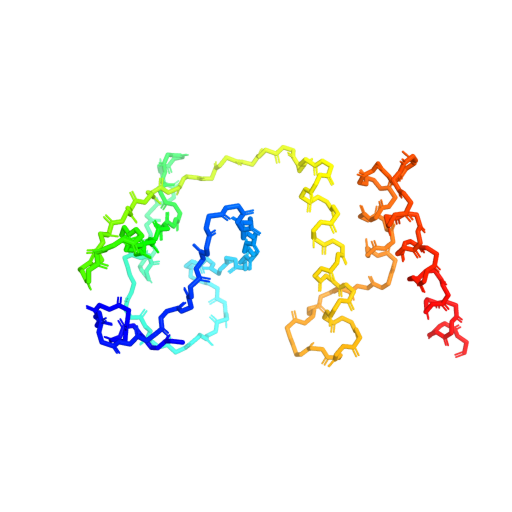 ? 4.601 0.942 1.223 1.00 90.75 90 LEU A O 1
ATOM 674 N N . ARG A 1 91 ? 6.727 1.432 1.774 1.00 94.12 91 ARG A N 1
ATOM 675 C CA . ARG A 1 91 ? 7.243 1.380 0.393 1.00 94.12 91 ARG A CA 1
ATOM 676 C C . ARG A 1 91 ? 7.094 -0.014 -0.210 1.00 94.12 91 ARG A C 1
ATOM 678 O O . ARG A 1 91 ? 6.592 -0.135 -1.321 1.00 94.12 91 ARG A O 1
ATOM 685 N N . PHE A 1 92 ? 7.461 -1.059 0.536 1.00 95.12 92 PHE A N 1
ATOM 686 C CA . PHE A 1 92 ? 7.301 -2.439 0.071 1.00 95.12 92 PHE A CA 1
ATOM 687 C C . PHE A 1 92 ? 5.831 -2.780 -0.211 1.00 95.12 92 PHE A C 1
ATOM 689 O O . PHE A 1 92 ? 5.511 -3.273 -1.289 1.00 95.12 92 PHE A O 1
ATOM 696 N N . ALA A 1 93 ? 4.928 -2.473 0.728 1.00 93.81 93 ALA A N 1
ATOM 697 C CA . ALA A 1 93 ? 3.496 -2.715 0.564 1.00 93.81 93 ALA A CA 1
ATOM 698 C C . ALA A 1 93 ? 2.919 -1.963 -0.647 1.00 93.81 93 ALA A C 1
ATOM 700 O O . ALA A 1 93 ? 2.173 -2.550 -1.430 1.00 93.81 93 ALA A O 1
ATOM 701 N N . ALA A 1 94 ? 3.320 -0.701 -0.840 1.00 93.50 94 ALA A N 1
ATOM 702 C CA . ALA A 1 94 ? 2.919 0.087 -2.000 1.00 93.50 94 ALA A CA 1
ATOM 703 C C . ALA A 1 94 ? 3.390 -0.538 -3.315 1.00 93.50 94 ALA A C 1
ATOM 705 O O . ALA A 1 94 ? 2.605 -0.641 -4.254 1.00 93.50 94 ALA A O 1
ATOM 706 N N . ALA A 1 95 ? 4.625 -1.038 -3.359 1.00 95.75 95 ALA A N 1
ATOM 707 C CA . ALA A 1 95 ? 5.134 -1.709 -4.544 1.00 95.75 95 ALA A CA 1
ATOM 708 C C . ALA A 1 95 ? 4.381 -3.010 -4.859 1.00 95.75 95 ALA A C 1
ATOM 710 O O . ALA A 1 95 ? 4.068 -3.278 -6.016 1.00 95.75 95 ALA A O 1
ATOM 711 N N . VAL A 1 96 ? 4.051 -3.812 -3.840 1.00 95.44 96 VAL A N 1
ATOM 712 C CA . VAL A 1 96 ? 3.245 -5.035 -4.006 1.00 95.44 96 VAL A CA 1
ATOM 713 C C . VAL A 1 96 ? 1.858 -4.698 -4.560 1.00 95.44 96 VAL A C 1
ATOM 715 O O . VAL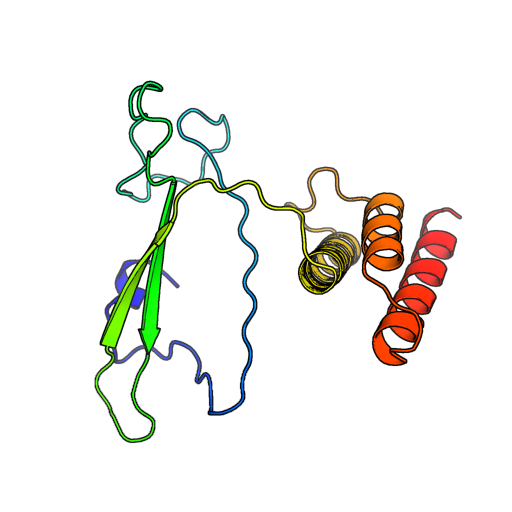 A 1 96 ? 1.403 -5.346 -5.505 1.00 95.44 96 VAL A O 1
ATOM 718 N N . ALA A 1 97 ? 1.198 -3.673 -4.010 1.00 94.31 97 ALA A N 1
ATOM 719 C CA . ALA A 1 97 ? -0.102 -3.215 -4.491 1.00 94.31 97 ALA A CA 1
ATOM 720 C C . ALA A 1 97 ? -0.029 -2.732 -5.948 1.00 94.31 97 ALA A C 1
ATOM 722 O O . ALA A 1 97 ? -0.864 -3.119 -6.768 1.00 94.31 97 ALA A O 1
ATOM 723 N N . GLU A 1 98 ? 0.998 -1.956 -6.292 1.00 95.31 98 GLU A N 1
ATOM 724 C CA . GLU A 1 98 ? 1.226 -1.462 -7.648 1.00 95.31 98 GLU A CA 1
ATOM 725 C C . GLU A 1 98 ? 1.453 -2.601 -8.652 1.00 95.31 98 GLU A C 1
ATOM 727 O O . GLU A 1 98 ? 0.779 -2.659 -9.682 1.00 95.31 98 GLU A O 1
ATOM 732 N N . VAL A 1 99 ? 2.313 -3.571 -8.326 1.00 96.44 99 VAL A N 1
ATOM 733 C CA . VAL A 1 99 ? 2.529 -4.773 -9.152 1.00 96.44 99 VAL A CA 1
ATOM 734 C C . VAL A 1 99 ? 1.223 -5.538 -9.359 1.00 96.44 99 VAL A C 1
ATOM 736 O O . VAL A 1 99 ? 0.917 -5.946 -10.478 1.00 96.44 99 VAL A O 1
ATOM 739 N N . ALA A 1 100 ? 0.415 -5.707 -8.309 1.00 94.81 100 ALA A N 1
ATOM 740 C CA . ALA A 1 100 ? -0.873 -6.383 -8.418 1.00 94.81 100 ALA A CA 1
ATOM 741 C C . ALA A 1 100 ? -1.863 -5.618 -9.311 1.00 94.81 100 ALA A C 1
ATOM 743 O O . ALA A 1 100 ? -2.656 -6.241 -10.018 1.00 94.81 100 ALA A O 1
ATOM 744 N N . MET A 1 101 ? -1.858 -4.283 -9.293 1.00 94.44 101 MET A N 1
ATOM 745 C CA . MET A 1 101 ? -2.674 -3.475 -10.207 1.00 94.44 101 MET A CA 1
ATOM 746 C C . MET A 1 101 ? -2.215 -3.623 -11.659 1.00 94.44 101 MET A C 1
ATOM 748 O O . MET A 1 101 ? -3.059 -3.802 -12.536 1.00 94.44 101 MET A O 1
ATOM 752 N N . LEU A 1 102 ? -0.902 -3.613 -11.905 1.00 95.06 102 LEU A N 1
ATOM 753 C CA . LEU A 1 102 ? -0.321 -3.786 -13.239 1.00 95.06 102 LEU A CA 1
ATOM 754 C C . LEU A 1 102 ? -0.612 -5.173 -13.821 1.00 95.06 102 LEU A C 1
ATOM 756 O O . LEU A 1 102 ? -1.075 -5.272 -14.953 1.00 95.06 102 LEU A O 1
ATOM 760 N N . LEU A 1 103 ? -0.404 -6.238 -13.040 1.00 94.75 103 LEU A N 1
ATOM 761 C CA . LEU A 1 103 ? -0.653 -7.621 -13.466 1.00 94.75 103 LEU A CA 1
ATOM 762 C C . LEU A 1 103 ? -2.114 -7.887 -13.834 1.00 94.75 103 LEU A C 1
ATOM 764 O O . LEU A 1 103 ? -2.389 -8.713 -14.700 1.00 94.75 103 LEU A O 1
ATOM 768 N N . ARG A 1 104 ? -3.046 -7.213 -13.156 1.00 94.44 104 ARG A N 1
ATOM 769 C CA . ARG A 1 104 ? -4.489 -7.376 -13.377 1.00 94.44 104 ARG A CA 1
ATOM 770 C C . ARG A 1 104 ? -5.050 -6.429 -14.431 1.00 94.44 104 ARG A C 1
ATOM 772 O O . ARG A 1 104 ? -6.255 -6.455 -14.642 1.00 94.44 104 ARG A O 1
ATOM 779 N N . ASP A 1 105 ? -4.210 -5.584 -15.029 1.00 93.12 105 ASP A N 1
ATOM 780 C CA . ASP A 1 105 ? -4.648 -4.483 -15.887 1.00 93.12 105 ASP A CA 1
ATOM 781 C C . ASP A 1 105 ? -5.785 -3.666 -15.241 1.00 93.12 105 ASP A C 1
ATOM 783 O O . ASP A 1 105 ? -6.820 -3.393 -15.841 1.00 93.12 105 ASP A O 1
ATOM 787 N N . SER A 1 106 ? -5.615 -3.345 -13.955 1.00 92.88 106 SER A N 1
ATOM 788 C CA . SER A 1 106 ? -6.659 -2.725 -13.138 1.00 92.88 106 SER A CA 1
ATOM 789 C C . SER A 1 106 ? -7.104 -1.388 -13.731 1.00 92.88 106 SER A C 1
ATOM 791 O O . SER A 1 106 ? -6.264 -0.536 -14.014 1.00 92.88 106 SER A O 1
ATOM 793 N N . GLU A 1 107 ? -8.414 -1.149 -13.819 1.00 89.56 107 GLU A N 1
ATOM 794 C CA . GLU A 1 107 ? -8.977 0.159 -14.203 1.00 89.56 107 GLU A CA 1
ATOM 795 C C . GLU A 1 107 ? -8.511 1.290 -13.261 1.00 89.56 107 GLU A C 1
ATOM 797 O O . GLU A 1 107 ? -8.362 2.438 -13.669 1.00 89.56 107 GLU A O 1
ATOM 802 N N . TRP A 1 108 ? -8.173 0.927 -12.019 1.00 87.06 108 TRP A N 1
ATOM 803 C CA . TRP A 1 108 ? -7.666 1.820 -10.975 1.00 87.06 108 TRP A CA 1
ATOM 804 C C . TRP A 1 108 ? -6.141 1.970 -10.961 1.00 87.06 108 TRP A C 1
ATOM 806 O O . TRP A 1 108 ? -5.598 2.586 -10.052 1.00 87.06 108 TRP A O 1
ATOM 816 N N . LYS A 1 109 ? -5.408 1.398 -11.928 1.00 88.12 109 LYS A N 1
ATOM 817 C CA . LYS A 1 109 ? -3.935 1.480 -11.934 1.00 88.12 109 LYS A CA 1
ATOM 818 C C . LYS A 1 109 ? -3.405 2.897 -12.194 1.00 88.12 109 LYS A C 1
ATOM 820 O O . LYS A 1 109 ? -2.221 3.130 -12.003 1.00 88.12 109 LYS A O 1
ATOM 825 N N . GLY A 1 110 ? -4.239 3.836 -12.650 1.00 89.50 110 GLY A N 1
ATOM 826 C CA . GLY A 1 110 ? -3.856 5.238 -12.845 1.00 89.50 110 GLY A CA 1
ATOM 827 C C . GLY A 1 110 ? -2.558 5.400 -13.648 1.00 89.50 110 GLY A C 1
ATOM 828 O O . GLY A 1 110 ? -2.446 4.909 -14.771 1.00 89.50 110 GLY A O 1
ATOM 829 N N . THR A 1 111 ? -1.570 6.077 -13.057 1.00 90.62 111 THR A N 1
ATOM 830 C CA . THR A 1 111 ? -0.232 6.285 -13.642 1.00 90.62 111 THR A CA 1
ATOM 831 C C . THR A 1 111 ? 0.802 5.245 -13.201 1.00 90.62 111 THR A C 1
ATOM 833 O O . THR A 1 111 ? 2.000 5.478 -13.362 1.00 90.62 111 THR A O 1
ATOM 836 N N . SER A 1 112 ? 0.376 4.132 -12.601 1.00 93.88 112 SER A N 1
ATOM 837 C CA . SER A 1 112 ? 1.280 3.069 -12.174 1.00 93.88 112 SER A CA 1
ATOM 838 C C . SER A 1 112 ? 2.079 2.505 -13.338 1.00 93.88 112 SER A C 1
ATOM 840 O O . SER A 1 112 ? 1.585 2.359 -14.459 1.00 93.88 112 SER A O 1
ATOM 842 N N . SER A 1 113 ? 3.322 2.137 -13.056 1.00 94.75 113 SER A N 1
ATOM 843 C CA . SER A 1 113 ? 4.246 1.601 -14.045 1.00 94.75 113 SER A CA 1
ATOM 844 C C . SER A 1 113 ? 5.189 0.576 -13.425 1.00 94.75 113 SER A C 1
ATOM 846 O O . SER A 1 113 ? 5.436 0.557 -12.219 1.00 94.75 113 SER A O 1
ATOM 848 N N . TRP A 1 114 ? 5.758 -0.287 -14.261 1.00 95.06 114 TRP A N 1
ATOM 849 C CA . TRP A 1 114 ? 6.764 -1.239 -13.797 1.00 95.06 114 TRP A CA 1
ATOM 850 C C . TRP A 1 114 ? 8.004 -0.540 -13.216 1.00 95.06 114 TRP A C 1
ATOM 852 O O . TRP A 1 114 ? 8.607 -1.052 -12.275 1.00 95.06 114 TRP A O 1
ATOM 862 N N . ASP A 1 115 ? 8.362 0.637 -13.733 1.00 95.19 115 ASP A N 1
ATOM 863 C CA . ASP A 1 115 ? 9.515 1.412 -13.263 1.00 95.19 115 ASP A CA 1
ATOM 864 C C . ASP A 1 115 ? 9.281 2.023 -11.875 1.00 95.19 115 ASP A C 1
ATOM 866 O O . ASP A 1 115 ? 10.165 1.974 -11.012 1.00 95.19 115 ASP A O 1
ATOM 870 N N . THR A 1 116 ? 8.081 2.554 -11.627 1.00 95.56 116 THR A N 1
ATOM 871 C CA . THR A 1 116 ? 7.680 3.076 -10.310 1.00 95.56 116 THR A CA 1
ATOM 872 C C . THR A 1 116 ? 7.607 1.954 -9.277 1.00 95.56 116 THR A C 1
ATOM 874 O O . THR A 1 116 ? 8.208 2.082 -8.208 1.00 95.56 116 THR A O 1
ATOM 877 N N . ALA A 1 117 ? 7.028 0.804 -9.634 1.00 96.19 117 ALA A N 1
ATOM 878 C CA . ALA A 1 117 ? 6.997 -0.374 -8.768 1.00 96.19 117 ALA A CA 1
ATOM 879 C C . ALA A 1 117 ? 8.409 -0.868 -8.392 1.00 96.19 117 ALA A C 1
ATOM 881 O O . ALA A 1 117 ? 8.698 -1.133 -7.222 1.00 96.19 117 ALA A O 1
ATOM 882 N N . LEU A 1 118 ? 9.325 -0.953 -9.365 1.00 96.44 118 LEU A N 1
ATOM 883 C CA . LEU A 1 118 ? 10.720 -1.338 -9.121 1.00 96.44 118 LEU A CA 1
ATOM 884 C C . LEU A 1 118 ? 11.467 -0.324 -8.248 1.00 96.44 118 LEU A C 1
ATOM 886 O O . LEU A 1 118 ? 12.312 -0.721 -7.444 1.00 96.44 118 LEU A O 1
ATOM 890 N N . THR A 1 119 ? 11.172 0.967 -8.399 1.00 96.00 119 THR A N 1
ATOM 891 C CA . THR A 1 119 ? 11.752 2.031 -7.567 1.00 96.00 119 THR A CA 1
ATOM 892 C C . THR A 1 119 ? 11.313 1.869 -6.113 1.00 96.00 119 THR A C 1
ATOM 894 O O . THR A 1 119 ? 12.160 1.771 -5.227 1.00 96.00 119 THR A O 1
ATOM 897 N N . LEU A 1 120 ? 10.007 1.705 -5.870 1.00 96.00 120 LEU A N 1
ATOM 898 C CA . LEU A 1 120 ? 9.470 1.460 -4.528 1.00 96.00 120 LEU A CA 1
ATOM 899 C C . LEU A 1 120 ? 10.059 0.198 -3.884 1.00 96.00 120 LEU A C 1
ATOM 901 O O . LEU A 1 120 ? 10.392 0.223 -2.698 1.00 96.00 120 LEU A O 1
ATOM 905 N N . LEU A 1 121 ? 10.226 -0.891 -4.648 1.00 96.50 121 LEU A N 1
ATOM 906 C CA . LEU A 1 121 ? 10.865 -2.108 -4.142 1.00 96.50 121 LEU A CA 1
ATOM 907 C C . LEU A 1 121 ? 12.305 -1.852 -3.720 1.00 96.50 121 LEU A C 1
ATOM 909 O O . LEU A 1 121 ? 12.659 -2.177 -2.590 1.00 96.50 121 LEU A O 1
ATOM 913 N N . ARG A 1 122 ? 13.130 -1.251 -4.580 1.00 95.31 122 ARG A N 1
ATOM 914 C CA . ARG A 1 122 ? 14.548 -0.992 -4.276 1.00 95.31 122 ARG A CA 1
ATOM 915 C C . ARG A 1 122 ? 14.715 -0.105 -3.041 1.00 95.31 122 ARG A C 1
ATOM 917 O O . ARG A 1 122 ? 15.546 -0.409 -2.187 1.00 95.31 122 ARG A O 1
ATOM 924 N N . ASP A 1 123 ? 13.852 0.894 -2.890 1.00 95.25 123 ASP A N 1
ATOM 925 C CA . ASP A 1 123 ? 13.871 1.829 -1.760 1.00 95.25 123 ASP A CA 1
ATOM 926 C C . ASP A 1 123 ? 13.257 1.247 -0.473 1.00 95.25 123 ASP A C 1
ATOM 928 O O . ASP A 1 123 ? 13.304 1.866 0.593 1.00 95.25 123 ASP A O 1
ATOM 932 N N . SER A 1 124 ? 12.679 0.044 -0.535 1.00 95.00 124 SER A N 1
ATOM 933 C CA . SER A 1 124 ? 12.067 -0.626 0.617 1.00 95.00 124 SER A CA 1
ATOM 934 C C . SER A 1 124 ? 13.046 -1.417 1.494 1.00 95.00 124 SER A C 1
ATOM 936 O O . SER A 1 124 ? 12.624 -2.032 2.475 1.00 95.00 124 SER A O 1
ATOM 938 N N . GLY A 1 125 ? 14.342 -1.405 1.157 1.00 92.00 125 GLY A N 1
ATOM 939 C CA . GLY A 1 125 ? 15.375 -2.146 1.881 1.00 92.00 125 GLY A CA 1
ATOM 940 C C . GLY A 1 125 ? 15.199 -3.658 1.737 1.00 92.00 125 GLY A C 1
ATOM 941 O O . GLY A 1 125 ? 14.903 -4.345 2.711 1.00 92.00 125 GLY A O 1
ATOM 942 N N . VAL A 1 126 ? 15.345 -4.167 0.510 1.00 93.44 126 VAL A N 1
ATOM 943 C CA . VAL A 1 126 ? 15.151 -5.598 0.207 1.00 93.44 126 VAL A CA 1
ATOM 944 C C . VAL A 1 126 ? 16.288 -6.489 0.711 1.00 93.44 126 VAL A C 1
ATOM 946 O O . VAL A 1 126 ? 16.051 -7.652 1.004 1.00 93.44 126 VAL A O 1
ATOM 949 N N . THR A 1 127 ? 17.508 -5.956 0.823 1.00 92.44 127 THR A N 1
ATOM 950 C CA . THR A 1 127 ? 18.710 -6.750 1.108 1.00 92.44 127 THR A CA 1
ATOM 951 C C . THR A 1 127 ? 18.618 -7.479 2.446 1.00 92.44 127 THR A C 1
ATOM 953 O O . THR A 1 127 ? 18.413 -6.852 3.486 1.00 92.44 127 THR A O 1
ATOM 956 N N . GLY A 1 128 ? 18.851 -8.791 2.430 1.00 92.38 128 GLY A N 1
ATOM 957 C CA . GLY A 1 128 ? 18.803 -9.650 3.615 1.00 92.38 128 GLY A CA 1
ATOM 958 C C . GLY A 1 128 ? 17.411 -10.198 3.943 1.00 92.38 128 GLY A C 1
ATOM 959 O O . GLY A 1 128 ? 17.284 -10.974 4.890 1.00 92.38 128 GLY A O 1
ATOM 960 N N . ASP A 1 129 ? 16.388 -9.843 3.164 1.00 95.19 129 ASP A N 1
ATOM 961 C CA . ASP A 1 129 ? 15.058 -10.449 3.210 1.00 95.19 129 ASP A CA 1
ATOM 962 C C . ASP A 1 129 ? 14.826 -11.262 1.930 1.00 95.19 129 ASP A C 1
ATOM 964 O O . ASP A 1 129 ? 14.544 -10.715 0.863 1.00 95.19 129 ASP A O 1
ATOM 968 N N . VAL A 1 130 ? 14.940 -12.588 2.051 1.00 96.62 130 VAL A N 1
ATOM 969 C CA . VAL A 1 130 ? 14.886 -13.525 0.915 1.00 96.62 130 VAL A CA 1
ATOM 970 C C . VAL A 1 130 ? 13.597 -13.366 0.101 1.00 96.62 130 VAL A C 1
ATOM 972 O O . VAL A 1 130 ? 13.635 -13.438 -1.125 1.00 96.62 130 VAL A O 1
ATOM 975 N N . TYR A 1 131 ? 12.463 -13.094 0.752 1.00 95.19 131 TYR A N 1
ATOM 976 C CA . TYR A 1 131 ? 11.182 -12.953 0.058 1.00 95.19 131 TYR A CA 1
ATOM 977 C C . TYR A 1 131 ? 11.094 -11.638 -0.713 1.00 95.19 131 TYR A C 1
ATOM 979 O O . TYR A 1 131 ? 10.575 -11.603 -1.829 1.00 95.19 131 TYR A O 1
ATOM 987 N N . LYS A 1 132 ? 11.614 -10.544 -0.145 1.00 96.00 132 LYS A N 1
ATOM 988 C CA . LYS A 1 132 ? 11.665 -9.256 -0.849 1.00 96.00 132 LYS A CA 1
ATOM 989 C C . LYS A 1 132 ? 12.643 -9.291 -2.019 1.00 96.00 132 LYS A C 1
ATOM 991 O O . LYS A 1 132 ? 12.350 -8.719 -3.069 1.00 96.00 132 LYS A O 1
ATOM 996 N N . GLU A 1 133 ? 13.779 -9.964 -1.852 1.00 97.44 133 GLU A N 1
ATOM 997 C CA . GLU A 1 133 ? 14.766 -10.176 -2.913 1.00 97.44 133 GLU A CA 1
ATOM 998 C C . GLU A 1 133 ? 14.182 -11.003 -4.065 1.00 97.44 133 GLU A C 1
ATOM 1000 O O . GLU A 1 133 ? 14.291 -10.600 -5.227 1.00 97.44 133 GLU A O 1
ATOM 1005 N N . GLU A 1 134 ? 13.503 -12.112 -3.758 1.00 97.31 134 GLU A N 1
ATOM 1006 C CA . GLU A 1 134 ? 12.827 -12.939 -4.761 1.00 97.31 134 GLU A CA 1
ATOM 1007 C C . GLU A 1 134 ? 11.719 -12.159 -5.478 1.00 97.31 134 GLU A C 1
ATOM 1009 O O . GLU A 1 134 ? 11.632 -12.186 -6.707 1.00 97.31 134 GLU A O 1
ATOM 1014 N N . PHE A 1 135 ? 10.913 -11.392 -4.741 1.00 97.69 135 PHE A N 1
ATOM 1015 C CA . PHE A 1 135 ? 9.870 -10.570 -5.345 1.00 97.69 135 PHE A CA 1
ATOM 1016 C C . PHE A 1 135 ? 10.450 -9.507 -6.291 1.00 97.69 135 PHE A C 1
ATOM 1018 O O . PHE A 1 135 ? 9.976 -9.365 -7.419 1.00 97.69 135 PHE A O 1
ATOM 1025 N N . LEU A 1 136 ? 11.525 -8.813 -5.894 1.00 97.31 136 LEU A N 1
ATOM 1026 C CA . LEU A 1 136 ? 12.230 -7.868 -6.767 1.00 97.31 136 LEU A CA 1
ATOM 1027 C C . LEU A 1 136 ? 12.757 -8.544 -8.040 1.00 97.31 136 LEU A C 1
ATOM 1029 O O . LEU A 1 136 ? 12.665 -7.969 -9.131 1.00 97.31 136 LEU A O 1
ATOM 1033 N N . TYR A 1 137 ? 13.291 -9.759 -7.921 1.00 96.62 137 TYR A N 1
ATOM 1034 C CA . TYR A 1 137 ? 13.747 -10.536 -9.068 1.00 96.62 137 TYR A CA 1
ATOM 1035 C C . TYR A 1 137 ? 12.597 -10.859 -10.033 1.00 96.62 137 TYR A C 1
ATOM 1037 O O . TYR A 1 137 ? 12.709 -10.574 -11.228 1.00 96.62 137 TYR A O 1
ATOM 1045 N N . LEU A 1 138 ? 11.473 -11.374 -9.526 1.00 96.81 138 LEU A N 1
ATOM 1046 C CA . LEU A 1 138 ? 10.294 -11.700 -10.335 1.00 96.81 138 LEU A CA 1
ATOM 1047 C C . LEU A 1 138 ? 9.739 -10.471 -11.062 1.00 96.81 138 LEU A C 1
ATOM 1049 O O . LEU A 1 138 ? 9.486 -10.528 -12.265 1.00 96.81 138 LEU A O 1
ATOM 1053 N N . VAL A 1 139 ? 9.613 -9.339 -10.367 1.00 96.44 139 VAL A N 1
ATOM 1054 C CA . VAL A 1 139 ? 9.142 -8.086 -10.976 1.00 96.44 139 VAL A CA 1
ATOM 1055 C C . VAL A 1 139 ? 10.113 -7.612 -12.058 1.00 96.44 139 VAL A C 1
ATOM 1057 O O . VAL A 1 139 ? 9.682 -7.229 -13.139 1.00 96.44 139 VAL A O 1
ATOM 1060 N N . THR A 1 140 ? 11.425 -7.736 -11.837 1.00 95.94 140 THR A N 1
ATOM 1061 C CA . THR A 1 140 ? 12.438 -7.397 -12.852 1.00 95.94 140 THR A CA 1
ATOM 1062 C C . THR A 1 140 ? 12.310 -8.263 -14.114 1.00 95.94 140 THR A C 1
ATOM 1064 O O . THR A 1 140 ? 12.507 -7.765 -15.226 1.00 95.94 140 THR A O 1
ATOM 1067 N N . LEU A 1 141 ? 11.977 -9.552 -13.974 1.00 95.62 141 LEU A N 1
ATOM 1068 C CA . LEU A 1 141 ? 11.709 -10.431 -15.119 1.00 95.62 141 LEU A CA 1
ATOM 1069 C C . LEU A 1 141 ? 10.448 -10.009 -15.880 1.00 95.62 141 LEU A C 1
ATOM 1071 O O . LEU A 1 141 ? 10.474 -9.961 -17.110 1.00 95.62 141 LEU A O 1
ATOM 1075 N N . LEU A 1 142 ? 9.375 -9.665 -15.163 1.00 92.06 142 LEU A N 1
ATOM 1076 C CA . LEU A 1 142 ? 8.124 -9.196 -15.761 1.00 92.06 142 LEU A CA 1
ATOM 1077 C C . LEU A 1 142 ? 8.331 -7.912 -16.568 1.00 92.06 142 LEU A C 1
ATOM 1079 O O . LEU A 1 142 ? 7.894 -7.840 -17.713 1.00 92.06 142 LEU A O 1
ATOM 1083 N N . THR A 1 143 ? 9.066 -6.936 -16.029 1.00 89.75 143 THR A N 1
ATOM 1084 C CA . THR A 1 143 ? 9.373 -5.683 -16.738 1.00 89.75 143 THR A CA 1
ATOM 1085 C C . THR A 1 143 ? 10.122 -5.935 -18.044 1.00 89.75 143 THR A C 1
ATOM 1087 O O . THR A 1 143 ? 9.828 -5.315 -19.062 1.00 89.75 143 THR A O 1
ATOM 1090 N N . ARG A 1 144 ? 11.073 -6.877 -18.045 1.00 90.06 144 ARG A N 1
ATOM 1091 C CA . ARG A 1 144 ? 11.818 -7.258 -19.254 1.00 90.06 144 ARG A CA 1
ATOM 1092 C C . ARG A 1 144 ? 10.933 -7.910 -20.308 1.00 90.06 144 ARG A C 1
ATOM 1094 O O . ARG A 1 144 ? 11.138 -7.659 -21.488 1.00 90.06 144 ARG A O 1
ATOM 1101 N N . ALA A 1 145 ? 9.981 -8.737 -19.886 1.00 84.50 145 ALA A N 1
ATOM 1102 C CA . ALA A 1 145 ? 9.025 -9.365 -20.789 1.00 84.50 145 ALA A CA 1
ATOM 1103 C C . ALA A 1 145 ? 8.000 -8.361 -21.343 1.00 84.50 145 ALA A C 1
ATOM 1105 O O . ALA A 1 145 ? 7.592 -8.490 -22.489 1.00 84.50 145 ALA A O 1
ATOM 1106 N N . ALA A 1 146 ? 7.602 -7.361 -20.549 1.00 73.25 146 ALA A N 1
ATOM 1107 C CA . ALA A 1 146 ? 6.639 -6.333 -20.946 1.00 73.25 146 ALA A CA 1
ATOM 1108 C C . ALA A 1 146 ? 7.237 -5.224 -21.834 1.00 73.25 146 ALA A C 1
ATOM 1110 O O . ALA A 1 146 ? 6.495 -4.540 -22.532 1.00 73.25 146 ALA A O 1
ATOM 1111 N N . GLY A 1 147 ? 8.557 -5.018 -21.783 1.00 63.53 147 GLY A N 1
ATOM 1112 C CA . GLY A 1 147 ? 9.280 -4.050 -22.617 1.00 63.53 147 GLY A CA 1
ATOM 1113 C C . GLY A 1 147 ? 9.840 -4.614 -23.930 1.00 63.53 147 GLY A C 1
ATOM 1114 O O . GLY A 1 147 ? 10.612 -3.913 -24.586 1.00 63.53 147 GLY A O 1
ATOM 1115 N N . GLY A 1 148 ? 9.519 -5.868 -24.270 1.00 47.41 148 GLY A N 1
ATOM 1116 C CA . GLY A 1 148 ? 9.930 -6.556 -25.501 1.00 47.41 148 GLY A CA 1
ATOM 1117 C C . GLY A 1 148 ? 8.817 -6.688 -26.530 1.00 47.41 148 GLY A C 1
ATOM 1118 O O . GLY A 1 148 ? 7.635 -6.524 -26.158 1.00 47.41 148 GLY A O 1
#

InterPro domains:
  IPR021908 Uncharacterized protein YfbK, C-terminal [PF12034] (1-141)